Protein AF-A0A2V7S2X5-F1 (afdb_monomer_lite)

Sequence (63 aa):
MAELRCDFYDWTTRSRCDQRAHWVTHQSSGHVMRLAQYYCDRHRPPRAQPLVKPSPTQRDHSA

Foldseek 3Di:
DDFAAAQDQDPVVRDGHRDGFQWWDFDCDPPDDGDIGTHDPVRDDPRTDTPDPPPPDPDDDDD

Radius of gyration: 15.39 Å; chains: 1; bounding box: 32×51×23 Å

Secondary structure (DSSP, 8-state):
-PPPB---EETTTTEE--SBP-EEEEE--TTS--EEEEE-GGG--TTPEESS-----S-----

pLDDT: mean 75.96, std 17.43, range [40.16, 92.12]

Structure (mmCIF, N/CA/C/O backbone):
data_AF-A0A2V7S2X5-F1
#
_entry.id   AF-A0A2V7S2X5-F1
#
loop_
_atom_site.group_PDB
_atom_site.id
_atom_site.type_symbol
_atom_site.label_atom_id
_atom_site.label_alt_id
_atom_site.label_comp_id
_atom_site.label_asym_id
_atom_site.label_entity_id
_atom_site.label_seq_id
_atom_site.pdbx_PDB_ins_code
_atom_site.Cartn_x
_atom_site.Cartn_y
_atom_site.Cartn_z
_atom_site.occupancy
_atom_site.B_iso_or_equiv
_atom_site.auth_seq_id
_atom_site.auth_comp_id
_atom_site.auth_asym_id
_atom_site.auth_atom_id
_atom_site.pdbx_PDB_model_num
ATOM 1 N N . MET A 1 1 ? 9.604 -19.248 11.669 1.00 48.69 1 MET A N 1
ATOM 2 C CA . MET A 1 1 ? 9.906 -18.197 10.671 1.00 48.69 1 MET A CA 1
ATOM 3 C C . MET A 1 1 ? 8.973 -17.038 10.970 1.00 48.69 1 MET A C 1
ATOM 5 O O . MET A 1 1 ? 7.783 -17.293 11.071 1.00 48.69 1 MET A O 1
ATOM 9 N N . ALA A 1 2 ? 9.481 -15.829 11.218 1.00 58.84 2 ALA A N 1
ATOM 10 C CA . ALA A 1 2 ? 8.617 -14.678 11.478 1.00 58.84 2 ALA A CA 1
ATOM 11 C C . ALA A 1 2 ? 7.793 -14.377 10.216 1.00 58.84 2 ALA A C 1
ATOM 13 O O . ALA A 1 2 ? 8.364 -14.165 9.146 1.00 58.84 2 ALA A O 1
ATOM 14 N N . GLU A 1 3 ? 6.467 -14.434 10.313 1.00 71.56 3 GLU A N 1
ATOM 15 C CA . GLU A 1 3 ? 5.590 -14.097 9.195 1.00 71.56 3 GLU A CA 1
ATOM 16 C C . GLU A 1 3 ? 5.708 -12.601 8.895 1.00 71.56 3 GLU A C 1
ATOM 18 O O . GLU A 1 3 ? 5.474 -11.761 9.764 1.00 71.56 3 GLU A O 1
ATOM 23 N N . LEU A 1 4 ? 6.092 -12.264 7.661 1.00 84.69 4 LEU A N 1
ATOM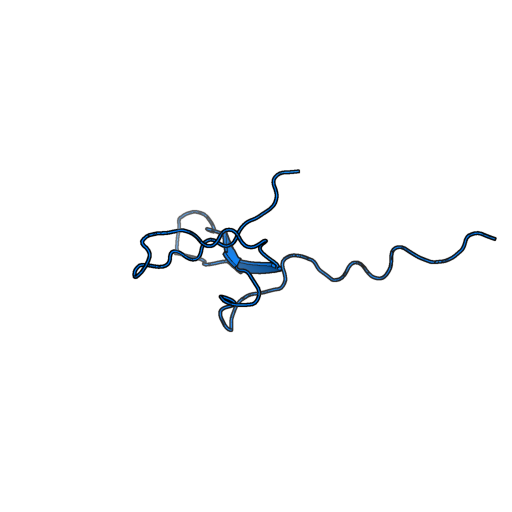 24 C CA . LEU A 1 4 ? 6.144 -10.876 7.212 1.00 84.69 4 LEU A CA 1
ATOM 25 C C . LEU A 1 4 ? 4.717 -10.332 7.120 1.00 84.69 4 LEU A C 1
ATOM 27 O O . LEU A 1 4 ? 3.856 -10.927 6.466 1.00 84.69 4 LEU A O 1
ATOM 31 N N . ARG A 1 5 ? 4.472 -9.202 7.782 1.00 88.94 5 ARG A N 1
ATOM 32 C CA . ARG A 1 5 ? 3.174 -8.521 7.828 1.00 88.94 5 ARG A CA 1
ATOM 33 C C . ARG A 1 5 ? 3.210 -7.243 7.011 1.00 88.94 5 ARG A C 1
ATOM 35 O O . ARG A 1 5 ? 4.275 -6.714 6.713 1.00 88.94 5 ARG A O 1
ATOM 42 N N . CYS A 1 6 ? 2.035 -6.775 6.621 1.00 90.88 6 CYS A N 1
ATOM 43 C CA . CYS A 1 6 ? 1.901 -5.528 5.893 1.00 90.88 6 CYS A CA 1
ATOM 44 C C . CYS A 1 6 ? 2.335 -4.333 6.763 1.00 90.88 6 CYS A C 1
ATOM 46 O O . CYS A 1 6 ? 1.814 -4.115 7.851 1.00 90.88 6 CYS A O 1
ATOM 48 N N . ASP A 1 7 ? 3.246 -3.513 6.245 1.00 89.00 7 ASP A N 1
ATOM 49 C CA . ASP A 1 7 ? 3.723 -2.276 6.873 1.00 89.00 7 ASP A CA 1
ATOM 50 C C . ASP A 1 7 ? 2.736 -1.105 6.742 1.00 89.00 7 ASP A C 1
ATOM 52 O O . ASP A 1 7 ? 3.001 -0.013 7.249 1.00 89.00 7 ASP A O 1
ATOM 56 N N . PHE A 1 8 ? 1.595 -1.302 6.072 1.00 90.12 8 PHE A N 1
ATOM 57 C CA . PHE A 1 8 ? 0.599 -0.249 5.908 1.00 90.12 8 PHE A CA 1
ATOM 58 C C . PHE A 1 8 ? 0.018 0.162 7.263 1.00 90.12 8 PHE A C 1
ATOM 60 O O . PHE A 1 8 ? -0.512 -0.665 8.015 1.00 90.12 8 PHE A O 1
ATOM 67 N N . TYR A 1 9 ? 0.108 1.460 7.547 1.00 89.75 9 TYR A N 1
ATOM 68 C CA . TYR A 1 9 ? -0.486 2.087 8.715 1.00 89.75 9 TYR A CA 1
ATOM 69 C C . TYR A 1 9 ? -1.727 2.862 8.291 1.00 89.75 9 TYR A C 1
ATOM 71 O O . TYR A 1 9 ? -1.640 3.815 7.513 1.00 89.75 9 TYR A O 1
ATOM 79 N N . ASP A 1 10 ? -2.875 2.446 8.809 1.00 88.25 10 ASP A N 1
ATOM 80 C CA . ASP A 1 10 ? -4.136 3.121 8.573 1.00 88.25 10 ASP A CA 1
ATOM 81 C C . ASP A 1 10 ? -4.296 4.273 9.569 1.00 88.25 10 ASP A C 1
ATOM 83 O O . ASP A 1 10 ? -4.443 4.065 10.775 1.00 88.25 10 ASP A O 1
ATOM 87 N N . TRP A 1 11 ? -4.250 5.509 9.072 1.00 89.81 11 TRP A N 1
ATOM 88 C CA . TRP A 1 11 ? -4.358 6.701 9.917 1.00 89.81 11 TRP A CA 1
ATOM 89 C C . TRP A 1 11 ? -5.775 6.937 10.445 1.00 89.81 11 TRP A C 1
ATOM 91 O O . TRP A 1 11 ? -5.930 7.549 11.501 1.00 89.81 11 TRP A O 1
ATOM 101 N N . THR A 1 12 ? -6.797 6.425 9.758 1.00 91.88 12 THR A N 1
ATOM 102 C CA . THR A 1 12 ? -8.202 6.569 10.159 1.00 91.88 12 THR A CA 1
ATOM 103 C C . THR A 1 12 ? -8.510 5.752 11.414 1.00 91.88 12 THR A C 1
ATOM 105 O O . THR A 1 12 ? -9.128 6.254 12.349 1.00 91.88 12 THR A O 1
ATOM 108 N N . THR A 1 13 ? -8.030 4.513 11.469 1.00 90.75 13 THR A N 1
ATOM 109 C CA . THR A 1 13 ? -8.197 3.566 12.584 1.00 90.75 13 THR A CA 1
ATOM 110 C C . THR A 1 13 ? -6.974 3.495 13.503 1.00 90.75 13 THR A C 1
ATOM 112 O O . THR A 1 13 ? -6.967 2.737 14.474 1.00 90.75 13 THR A O 1
ATOM 115 N N . ARG A 1 14 ? -5.928 4.280 13.208 1.00 91.44 14 ARG A N 1
ATOM 116 C CA . ARG A 1 14 ? -4.645 4.355 13.936 1.00 91.44 14 ARG A CA 1
ATOM 117 C C . ARG 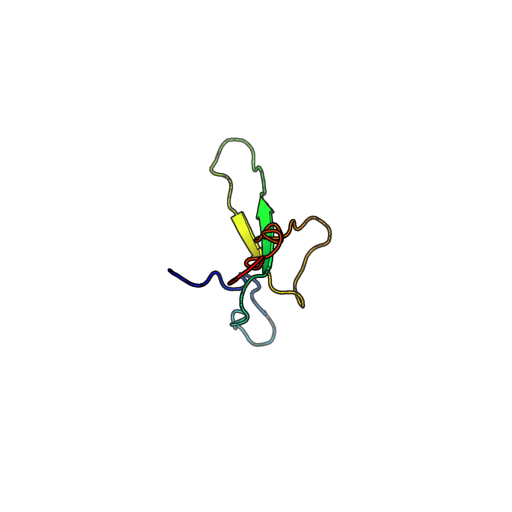A 1 14 ? -3.986 2.990 14.161 1.00 91.44 14 ARG A C 1
ATOM 119 O O . ARG A 1 14 ? -3.306 2.786 15.169 1.00 91.44 14 ARG A O 1
ATOM 126 N N . SER A 1 15 ? -4.167 2.070 13.218 1.00 89.44 15 SER A N 1
ATOM 127 C CA . SER A 1 15 ? -3.793 0.661 13.354 1.00 89.44 15 SER A CA 1
ATOM 128 C C . SER A 1 15 ? -2.945 0.182 12.177 1.00 89.44 15 SER A C 1
ATOM 130 O O . SER A 1 15 ? -3.092 0.646 11.047 1.00 89.44 15 SER A O 1
ATOM 132 N N . ARG A 1 16 ? -2.035 -0.767 12.434 1.00 88.00 16 ARG A N 1
ATOM 133 C CA . ARG A 1 16 ? -1.292 -1.458 11.369 1.00 88.00 16 ARG A CA 1
ATOM 134 C C . ARG A 1 16 ? -2.132 -2.578 10.777 1.00 88.00 16 ARG A C 1
ATOM 136 O O . ARG A 1 16 ? -2.857 -3.265 11.492 1.00 88.00 16 ARG A O 1
ATOM 143 N N . CYS A 1 17 ? -1.994 -2.784 9.475 1.00 89.94 17 CYS A N 1
ATOM 144 C CA . CYS A 1 17 ? -2.624 -3.910 8.809 1.00 89.94 17 CYS A CA 1
ATOM 145 C C . CYS A 1 17 ? -2.013 -5.234 9.302 1.00 89.94 17 CYS A C 1
ATOM 147 O O . CYS A 1 17 ? -0.819 -5.470 9.148 1.00 89.94 17 CYS A O 1
ATOM 149 N N . ASP A 1 18 ? -2.841 -6.119 9.860 1.00 88.50 18 ASP A N 1
ATOM 150 C CA . ASP A 1 18 ? -2.395 -7.428 10.365 1.00 88.50 18 ASP A CA 1
ATOM 151 C C . ASP A 1 18 ? -2.241 -8.486 9.254 1.00 88.50 18 ASP A C 1
ATOM 153 O O . ASP A 1 18 ? -1.794 -9.604 9.491 1.00 88.50 18 ASP A O 1
ATOM 157 N N . GLN A 1 19 ? -2.595 -8.146 8.010 1.0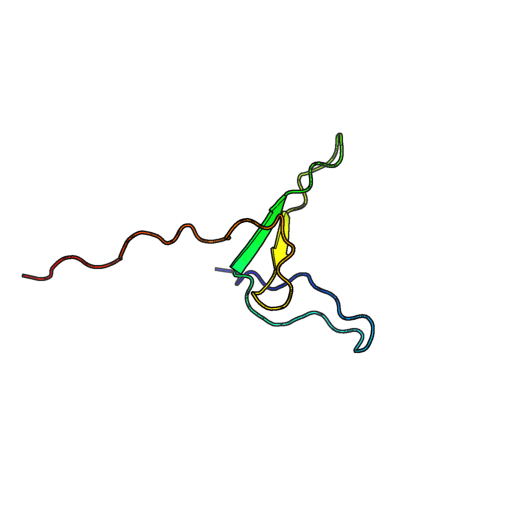0 90.25 19 GLN A N 1
ATOM 158 C CA . GLN A 1 19 ? -2.543 -9.098 6.905 1.00 90.25 19 GLN A CA 1
ATOM 159 C C . GLN A 1 19 ? -1.105 -9.499 6.561 1.00 90.25 19 GLN A C 1
ATOM 161 O O . GLN A 1 19 ? -0.177 -8.683 6.579 1.00 90.25 19 GLN A O 1
ATOM 166 N N . ARG A 1 20 ? -0.947 -10.765 6.162 1.00 89.69 20 ARG A N 1
ATOM 167 C CA . ARG A 1 20 ? 0.314 -11.309 5.658 1.00 89.69 20 ARG A CA 1
ATOM 168 C C . ARG A 1 20 ? 0.782 -10.531 4.428 1.00 89.69 20 ARG A C 1
ATOM 170 O O . ARG A 1 20 ? -0.002 -10.230 3.526 1.00 89.69 20 ARG A O 1
ATOM 177 N N . ALA A 1 21 ? 2.069 -10.209 4.389 1.00 89.94 21 ALA A N 1
ATOM 178 C CA . ALA A 1 21 ? 2.672 -9.534 3.256 1.00 89.94 21 ALA A CA 1
ATOM 179 C C . ALA A 1 21 ? 3.004 -10.514 2.132 1.00 89.94 21 ALA A C 1
ATOM 181 O O . ALA A 1 21 ? 3.583 -11.578 2.351 1.00 89.94 21 ALA A O 1
ATOM 182 N N . HIS A 1 22 ? 2.615 -10.133 0.921 1.00 90.19 22 HIS A N 1
ATOM 183 C CA . HIS A 1 22 ? 2.823 -10.878 -0.322 1.00 90.19 22 HIS A CA 1
ATOM 184 C C . HIS A 1 22 ? 3.685 -10.077 -1.312 1.00 90.19 22 HIS A C 1
ATOM 186 O O . HIS A 1 22 ? 4.180 -10.616 -2.302 1.00 90.19 22 HIS A O 1
ATOM 192 N N . TRP A 1 23 ? 3.911 -8.797 -1.016 1.00 90.88 23 TRP A N 1
ATOM 193 C CA . TRP A 1 23 ? 4.597 -7.840 -1.867 1.00 90.88 23 TRP A CA 1
ATOM 194 C C . TRP A 1 23 ? 5.669 -7.090 -1.080 1.00 90.88 23 TRP A C 1
ATOM 196 O O . TRP A 1 23 ? 5.526 -6.875 0.122 1.00 90.88 23 TRP A O 1
ATOM 206 N N . VAL A 1 24 ? 6.725 -6.659 -1.761 1.00 89.69 24 VAL A N 1
ATOM 207 C CA . VAL A 1 24 ? 7.826 -5.883 -1.192 1.00 89.69 24 VAL A CA 1
ATOM 208 C C . VAL A 1 24 ? 8.231 -4.746 -2.125 1.00 89.69 24 VAL A C 1
ATOM 210 O O . VAL A 1 24 ? 8.278 -4.906 -3.346 1.00 89.69 24 VAL A O 1
ATOM 213 N N . THR A 1 25 ? 8.546 -3.584 -1.563 1.00 88.56 25 THR A N 1
ATOM 214 C CA . THR A 1 25 ? 9.266 -2.514 -2.262 1.00 88.56 25 THR A CA 1
ATOM 215 C C . THR A 1 25 ? 10.641 -2.342 -1.634 1.00 88.56 25 THR A C 1
ATOM 217 O O . THR A 1 25 ? 10.798 -2.402 -0.416 1.00 88.56 25 THR A O 1
ATOM 220 N N . HIS A 1 26 ? 11.655 -2.125 -2.469 1.00 83.44 26 HIS A N 1
ATOM 221 C CA . HIS A 1 26 ? 12.984 -1.730 -2.013 1.00 83.44 26 HIS A CA 1
ATOM 222 C C . HIS A 1 26 ? 13.186 -0.272 -2.403 1.00 83.44 26 HIS A C 1
ATOM 224 O O . HIS A 1 26 ? 13.301 0.038 -3.590 1.00 83.44 26 HIS A O 1
ATOM 230 N N . GLN A 1 27 ? 13.193 0.622 -1.418 1.00 69.38 27 GLN A N 1
ATOM 231 C CA . GLN A 1 27 ? 13.507 2.025 -1.661 1.00 69.38 27 GLN A CA 1
ATOM 232 C C . GLN A 1 27 ? 15.004 2.248 -1.431 1.00 69.38 27 GLN A C 1
ATOM 234 O O . GLN A 1 27 ? 15.548 1.909 -0.380 1.00 69.38 27 GLN A O 1
ATOM 239 N N . SER A 1 28 ? 15.677 2.789 -2.444 1.00 59.72 28 SER A N 1
ATOM 240 C CA . SER A 1 28 ? 17.081 3.190 -2.371 1.00 59.72 28 SER A CA 1
ATOM 241 C C . SER A 1 28 ? 17.131 4.674 -2.018 1.00 59.72 28 SER A C 1
ATOM 243 O O . SER A 1 28 ? 17.173 5.510 -2.917 1.00 59.72 28 SER A O 1
ATOM 245 N N . SER A 1 29 ? 17.093 5.028 -0.733 1.00 56.09 29 SER A N 1
ATOM 246 C CA . SER A 1 29 ? 17.462 6.392 -0.337 1.00 56.09 29 SER A CA 1
ATOM 247 C C . SER A 1 29 ? 18.981 6.476 -0.292 1.00 56.09 29 SER A C 1
ATOM 249 O O . SER A 1 29 ? 19.630 5.679 0.385 1.00 56.09 29 SER A O 1
ATOM 251 N N . GLY A 1 30 ? 19.548 7.396 -1.077 1.00 51.16 30 GLY A N 1
ATOM 252 C CA . GLY A 1 30 ? 20.990 7.577 -1.221 1.00 51.16 30 GLY A CA 1
ATOM 253 C C . GLY A 1 30 ? 21.705 7.533 0.131 1.00 51.16 30 GLY A C 1
ATOM 254 O O . GLY A 1 30 ? 21.358 8.268 1.049 1.00 51.16 30 GLY A O 1
ATOM 255 N N . HIS A 1 31 ? 22.699 6.650 0.221 1.00 49.97 31 HIS A N 1
ATOM 256 C CA . HIS A 1 31 ? 23.640 6.463 1.330 1.00 49.97 31 HIS A CA 1
ATOM 257 C C . HIS A 1 31 ? 23.216 5.715 2.606 1.00 49.97 31 HIS A C 1
ATOM 259 O O . HIS A 1 31 ? 24.113 5.367 3.373 1.00 49.97 31 HIS A O 1
ATOM 265 N N . VAL A 1 32 ? 21.946 5.368 2.844 1.00 50.94 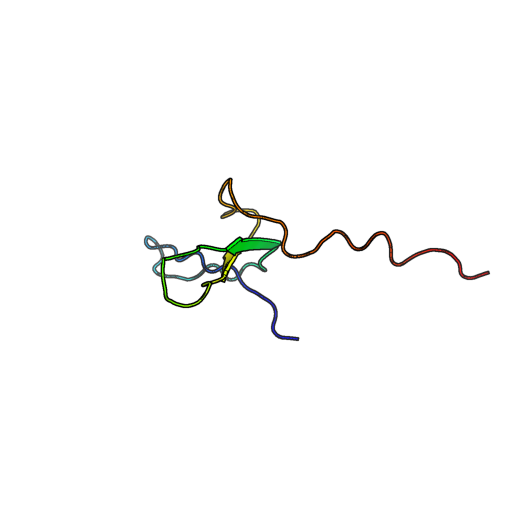32 VAL A N 1
ATOM 266 C CA . VAL A 1 32 ? 21.567 4.666 4.092 1.00 50.94 32 VAL A CA 1
ATOM 267 C C . VAL A 1 32 ? 20.584 3.532 3.803 1.00 50.94 32 VAL A C 1
ATOM 269 O O . VAL A 1 32 ? 19.611 3.735 3.092 1.00 50.94 32 VAL A O 1
ATOM 272 N N . MET A 1 33 ? 20.909 2.337 4.318 1.00 53.91 33 MET A N 1
ATOM 273 C CA . MET A 1 33 ? 20.188 1.051 4.275 1.00 53.91 33 MET A CA 1
ATOM 274 C C . MET A 1 33 ? 18.912 0.957 3.413 1.00 53.91 33 MET A C 1
ATOM 276 O O . MET A 1 33 ? 17.922 1.639 3.658 1.00 53.91 33 MET A O 1
ATOM 280 N N . ARG A 1 34 ? 18.888 -0.021 2.490 1.00 59.91 34 ARG A N 1
ATOM 281 C CA . ARG A 1 34 ? 17.667 -0.487 1.805 1.00 59.91 34 ARG A CA 1
ATOM 282 C C . ARG A 1 34 ? 16.597 -0.866 2.837 1.00 59.91 34 ARG A C 1
ATOM 284 O O . ARG A 1 34 ? 16.606 -1.980 3.354 1.00 59.91 34 ARG A O 1
ATOM 291 N N . LEU A 1 35 ? 15.664 0.040 3.110 1.00 72.44 35 LEU A N 1
ATOM 292 C CA . LEU A 1 35 ? 14.451 -0.270 3.855 1.00 72.44 35 LEU A CA 1
ATOM 293 C C . LEU A 1 35 ? 13.516 -1.026 2.906 1.00 72.44 35 LEU A C 1
ATOM 295 O O . LEU A 1 35 ? 12.997 -0.463 1.939 1.00 72.44 35 LEU A O 1
ATOM 299 N N . ALA A 1 36 ? 13.368 -2.327 3.150 1.00 83.00 36 ALA A N 1
ATOM 300 C CA . ALA A 1 36 ? 12.336 -3.133 2.517 1.00 83.00 36 ALA A CA 1
ATOM 301 C C . ALA A 1 36 ? 11.002 -2.848 3.217 1.00 83.00 36 ALA A C 1
ATOM 303 O O . ALA A 1 36 ? 10.919 -2.963 4.439 1.00 83.00 36 ALA A O 1
ATOM 304 N N . GLN A 1 37 ? 9.980 -2.463 2.455 1.00 88.19 37 GLN A N 1
ATOM 305 C CA . GLN A 1 37 ? 8.615 -2.301 2.959 1.00 88.19 37 GLN A CA 1
ATOM 306 C C . GLN A 1 37 ? 7.727 -3.403 2.408 1.00 88.19 37 GLN A C 1
ATOM 308 O O . GLN A 1 37 ? 7.751 -3.677 1.206 1.00 88.19 37 GLN A O 1
ATOM 313 N N . TYR A 1 38 ? 6.939 -4.018 3.285 1.00 89.94 38 TYR A N 1
ATOM 314 C CA . TYR A 1 38 ? 6.137 -5.191 2.963 1.00 89.94 38 TYR A CA 1
ATOM 315 C C . TYR A 1 38 ? 4.645 -4.850 2.878 1.00 89.94 38 TYR A C 1
ATOM 317 O O . TYR A 1 38 ? 4.117 -4.087 3.681 1.00 89.94 38 TYR A O 1
ATOM 325 N N . TYR A 1 39 ? 3.926 -5.425 1.914 1.00 90.62 39 TYR A N 1
ATOM 326 C CA . TYR A 1 39 ? 2.519 -5.103 1.656 1.00 90.62 39 TYR A CA 1
ATOM 327 C C . TYR A 1 39 ? 1.678 -6.355 1.398 1.00 90.62 39 TYR A C 1
ATOM 329 O O . TYR A 1 39 ? 2.145 -7.321 0.791 1.00 90.62 39 TYR A O 1
ATOM 337 N N . CYS A 1 40 ? 0.421 -6.339 1.847 1.00 92.12 40 CYS A N 1
ATOM 338 C CA . CYS A 1 40 ? -0.599 -7.316 1.456 1.00 92.12 40 CYS A CA 1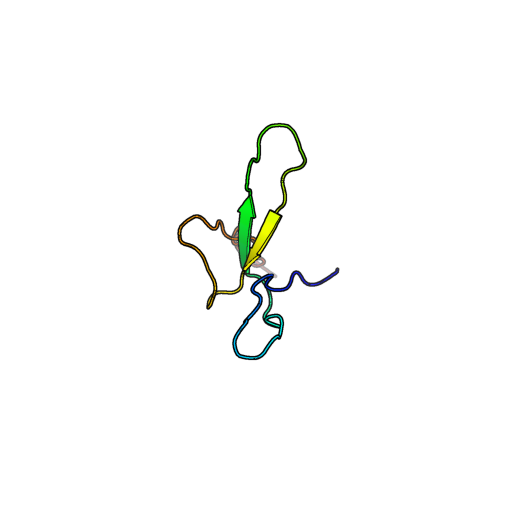
ATOM 339 C C . CYS A 1 40 ? -1.227 -6.948 0.098 1.00 92.12 40 CYS A C 1
ATOM 341 O O . CYS A 1 40 ? -0.976 -5.865 -0.433 1.00 92.12 40 CYS A O 1
ATOM 343 N N . ASP A 1 41 ? -2.077 -7.818 -0.453 1.00 90.00 41 ASP A N 1
ATOM 344 C CA . ASP A 1 41 ? -2.740 -7.590 -1.749 1.00 90.00 41 ASP A CA 1
ATOM 345 C C . ASP A 1 41 ? -3.607 -6.323 -1.781 1.00 90.00 41 ASP A C 1
ATOM 347 O O . ASP A 1 41 ? -3.676 -5.648 -2.806 1.00 90.00 41 ASP A O 1
ATOM 351 N N . ARG A 1 42 ? -4.218 -5.950 -0.647 1.00 90.94 42 ARG A N 1
ATOM 352 C CA . ARG A 1 42 ? -5.041 -4.735 -0.532 1.00 90.94 42 ARG A CA 1
ATOM 353 C C . ARG A 1 42 ? -4.215 -3.449 -0.610 1.00 90.94 42 ARG A C 1
ATOM 355 O O . ARG A 1 42 ? -4.680 -2.466 -1.173 1.00 90.94 42 ARG A O 1
ATOM 362 N N . HIS A 1 43 ? -3.011 -3.448 -0.040 1.00 91.50 43 HIS A N 1
ATOM 363 C CA . HIS A 1 43 ? -2.159 -2.258 0.067 1.00 91.50 43 HIS A CA 1
ATOM 364 C C . HIS A 1 43 ? -0.974 -2.293 -0.897 1.00 91.50 43 HIS A C 1
ATOM 366 O O . HIS A 1 43 ? 0.015 -1.604 -0.668 1.00 91.50 43 HIS A O 1
ATOM 372 N N . ARG A 1 44 ? -1.039 -3.110 -1.952 1.00 90.19 44 ARG A N 1
ATOM 373 C CA . ARG A 1 44 ? 0.045 -3.289 -2.918 1.00 90.19 44 ARG A CA 1
ATOM 374 C C . ARG A 1 44 ? 0.286 -1.998 -3.717 1.00 90.19 44 ARG A C 1
ATOM 376 O O . ARG A 1 44 ? -0.557 -1.640 -4.542 1.00 90.19 44 ARG A O 1
ATOM 383 N N . PRO A 1 45 ? 1.450 -1.334 -3.584 1.00 87.31 45 PRO A N 1
ATOM 384 C CA . PRO A 1 45 ? 1.784 -0.234 -4.474 1.00 87.31 45 PRO A CA 1
ATOM 385 C C . PRO A 1 45 ? 2.204 -0.757 -5.864 1.00 87.31 45 PRO A C 1
ATOM 387 O O . PRO A 1 45 ? 2.742 -1.862 -5.973 1.00 87.31 45 PRO A O 1
ATOM 390 N N . PRO A 1 46 ? 2.050 0.044 -6.937 1.00 85.94 46 PRO A N 1
ATOM 391 C CA . PRO A 1 46 ? 2.322 -0.397 -8.312 1.00 85.94 46 PRO A CA 1
ATOM 392 C C . PRO A 1 46 ? 3.752 -0.895 -8.555 1.00 85.94 46 PRO A C 1
ATOM 394 O O . PRO A 1 46 ? 3.982 -1.748 -9.404 1.00 85.94 46 PRO A O 1
ATOM 397 N N . ARG A 1 47 ? 4.724 -0.367 -7.800 1.00 85.00 47 ARG A N 1
ATOM 398 C CA . ARG A 1 47 ? 6.148 -0.725 -7.909 1.00 85.00 47 ARG A CA 1
ATOM 399 C C . ARG A 1 47 ? 6.553 -1.910 -7.026 1.00 85.00 47 ARG A C 1
ATOM 401 O O . ARG A 1 47 ? 7.739 -2.225 -6.956 1.00 85.00 47 ARG A O 1
ATOM 408 N N . ALA A 1 48 ? 5.612 -2.532 -6.313 1.00 88.94 48 ALA A N 1
ATOM 409 C CA . ALA A 1 48 ? 5.925 -3.660 -5.450 1.00 88.94 48 ALA A CA 1
ATOM 410 C C . ALA A 1 48 ? 6.170 -4.935 -6.254 1.00 88.94 48 ALA A C 1
ATOM 412 O O . ALA A 1 48 ? 5.418 -5.282 -7.169 1.00 88.94 48 ALA A O 1
ATOM 413 N N . GLN A 1 49 ? 7.215 -5.646 -5.855 1.00 88.69 49 GLN A N 1
ATOM 414 C CA . GLN A 1 49 ? 7.593 -6.945 -6.386 1.00 88.69 49 GLN A CA 1
ATOM 415 C C . GLN A 1 49 ? 7.038 -8.047 -5.474 1.00 88.69 49 GLN A C 1
ATOM 417 O O . GLN A 1 49 ? 6.890 -7.818 -4.274 1.00 88.69 49 GLN A O 1
ATOM 422 N N . PRO A 1 50 ? 6.687 -9.226 -6.004 1.00 88.38 50 PRO A N 1
ATOM 423 C CA . PRO A 1 50 ? 6.200 -10.325 -5.177 1.00 88.38 50 PRO A CA 1
ATOM 424 C C . PRO A 1 50 ? 7.307 -10.824 -4.232 1.00 88.38 50 PRO A C 1
ATOM 426 O O . PRO A 1 50 ? 8.452 -11.004 -4.644 1.00 88.38 50 PRO A O 1
ATOM 429 N N . LEU A 1 51 ? 6.957 -11.042 -2.960 1.00 80.88 51 LEU A N 1
ATOM 430 C CA . LEU A 1 51 ? 7.858 -11.534 -1.903 1.00 80.88 51 LEU A CA 1
ATOM 431 C C . LEU A 1 51 ? 8.335 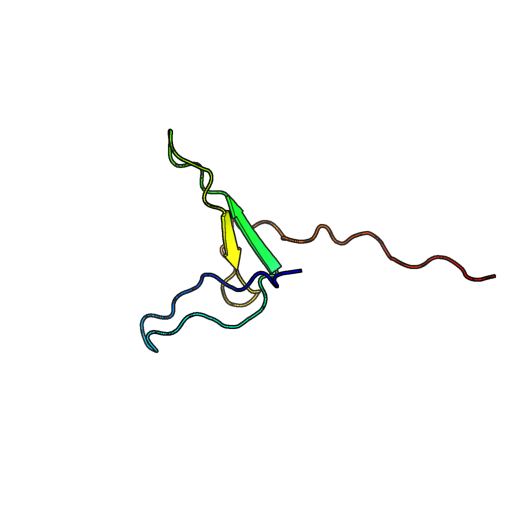-12.961 -2.167 1.00 80.88 51 LEU A C 1
ATOM 433 O O . LEU A 1 51 ? 9.485 -13.317 -1.924 1.00 80.88 51 LEU A O 1
ATOM 437 N N . VAL A 1 52 ? 7.413 -13.779 -2.657 1.00 70.69 52 VAL A N 1
ATOM 438 C CA . VAL A 1 52 ? 7.668 -15.150 -3.064 1.00 70.69 52 VAL A CA 1
ATOM 439 C C . VAL A 1 52 ? 7.752 -15.097 -4.583 1.00 70.69 52 VAL A C 1
ATOM 441 O O . VAL A 1 52 ? 6.767 -14.767 -5.244 1.00 70.69 52 VAL A O 1
ATOM 444 N N . LYS A 1 53 ? 8.901 -15.464 -5.168 1.00 52.25 53 LYS A N 1
ATOM 445 C CA . LYS A 1 53 ? 8.817 -16.125 -6.478 1.00 52.25 53 LYS A CA 1
ATOM 446 C C . LYS A 1 53 ? 7.794 -17.242 -6.275 1.00 52.25 53 LYS A C 1
ATOM 448 O O . LYS A 1 53 ? 7.930 -17.929 -5.264 1.00 52.25 53 LYS A O 1
ATOM 453 N N . PRO A 1 54 ? 6.785 -17.440 -7.136 1.00 45.53 54 PRO A N 1
ATOM 454 C CA . PRO A 1 54 ? 6.098 -18.717 -7.120 1.00 45.53 54 PRO A CA 1
ATOM 455 C C . PRO A 1 54 ? 7.209 -19.754 -7.272 1.00 45.53 54 PRO A C 1
ATOM 457 O O . PRO A 1 54 ? 7.819 -19.852 -8.336 1.00 45.53 54 PRO A O 1
ATOM 460 N N . SER A 1 55 ? 7.586 -20.420 -6.178 1.00 40.16 55 SER A N 1
ATOM 461 C CA . SER A 1 55 ? 8.409 -21.609 -6.268 1.00 40.16 55 SER A CA 1
ATOM 462 C C . SER A 1 55 ? 7.604 -22.492 -7.204 1.00 40.16 55 SER A C 1
ATOM 464 O O . SER A 1 55 ? 6.441 -22.755 -6.878 1.00 40.16 55 SER A O 1
ATOM 466 N N . PRO A 1 56 ? 8.119 -22.837 -8.395 1.00 43.31 56 PRO A N 1
ATOM 467 C CA . PRO A 1 56 ? 7.408 -23.760 -9.244 1.00 43.31 56 PRO A CA 1
ATOM 468 C C . PRO A 1 56 ? 7.270 -25.024 -8.410 1.00 43.31 56 PRO A C 1
ATOM 470 O O . PRO A 1 56 ? 8.257 -25.654 -8.054 1.00 43.31 56 PRO A O 1
ATOM 473 N N . THR A 1 57 ? 6.036 -25.276 -7.995 1.00 45.94 57 THR A N 1
ATOM 474 C CA . THR A 1 57 ? 5.508 -26.595 -7.720 1.00 45.94 57 THR A CA 1
ATOM 475 C C . THR A 1 57 ? 6.436 -27.475 -6.883 1.00 45.94 57 THR A C 1
ATOM 477 O O . THR A 1 57 ? 7.212 -28.285 -7.379 1.00 45.94 57 THR A O 1
ATOM 480 N N . GLN A 1 58 ? 6.237 -27.413 -5.569 1.00 51.59 58 GLN A N 1
ATOM 481 C CA . GLN A 1 58 ? 6.321 -28.621 -4.762 1.00 51.59 58 GLN A CA 1
ATOM 482 C C . GLN A 1 58 ? 5.240 -29.591 -5.261 1.00 51.59 58 GLN A C 1
ATOM 484 O O . GLN A 1 58 ? 4.115 -29.559 -4.769 1.00 51.59 58 GLN A O 1
ATOM 489 N N . ARG A 1 59 ? 5.562 -30.372 -6.297 1.00 51.94 59 ARG A N 1
ATOM 490 C CA . ARG A 1 59 ? 4.927 -31.631 -6.714 1.00 51.94 59 ARG A CA 1
ATOM 491 C C . ARG A 1 59 ? 5.465 -32.055 -8.076 1.00 51.94 59 ARG A C 1
ATOM 493 O O . ARG A 1 59 ? 5.087 -31.486 -9.089 1.00 51.94 59 ARG A O 1
ATOM 500 N N . ASP A 1 60 ? 6.256 -33.117 -8.067 1.00 50.84 60 ASP A N 1
ATOM 501 C CA . ASP A 1 60 ? 6.080 -34.180 -9.045 1.00 50.84 60 ASP A CA 1
ATOM 502 C C . ASP A 1 60 ? 6.566 -35.509 -8.422 1.00 50.84 60 ASP A C 1
ATOM 504 O O . ASP A 1 60 ? 7.735 -35.640 -8.074 1.00 50.84 60 ASP A O 1
ATOM 508 N N . HIS A 1 61 ? 5.598 -36.416 -8.209 1.00 48.38 61 HIS A N 1
ATOM 509 C CA . HIS A 1 61 ? 5.665 -37.890 -8.082 1.00 48.38 61 HIS A CA 1
ATOM 510 C C . HIS A 1 61 ? 6.526 -38.512 -6.957 1.00 48.38 61 HIS A C 1
ATOM 512 O O . HIS A 1 61 ? 7.743 -38.554 -7.019 1.00 48.38 61 HIS A O 1
ATOM 518 N N . SER A 1 62 ? 5.967 -38.977 -5.830 1.00 61.94 62 SER A N 1
ATOM 519 C CA . SER A 1 62 ? 5.316 -40.301 -5.669 1.00 61.94 62 SER A CA 1
ATOM 520 C C . SER A 1 62 ? 5.029 -41.092 -6.952 1.00 61.94 62 SER A C 1
ATOM 522 O O . SER A 1 62 ? 4.022 -40.827 -7.607 1.00 61.94 62 SER A O 1
ATOM 524 N N . ALA A 1 63 ? 5.877 -42.081 -7.240 1.00 54.75 63 ALA A N 1
ATOM 525 C CA . ALA A 1 63 ? 5.514 -43.424 -7.705 1.00 54.75 63 ALA A CA 1
ATOM 526 C C . ALA A 1 63 ? 6.725 -44.352 -7.531 1.00 54.75 63 ALA A C 1
ATOM 528 O O . ALA A 1 63 ? 7.822 -43.951 -7.977 1.00 54.75 63 ALA A O 1
#